Protein AF-A0A509KYK4-F1 (afdb_monomer)

pLDDT: mean 71.45, std 16.08, range [34.81, 88.88]

Mean predicted aligned error: 17.72 Å

Solvent-accessible surface area (backbone atoms only — not comparable to full-atom values): 9699 Å² total; per-residue (Å²): 134,84,92,80,79,91,75,93,52,84,46,74,74,64,96,62,80,58,96,64,50,50,77,36,25,48,46,57,51,22,66,63,39,71,42,58,62,67,48,30,51,53,35,30,54,76,71,72,41,69,73,52,55,84,39,25,41,43,57,31,13,66,74,58,77,46,56,51,64,57,54,51,52,44,42,60,72,34,40,76,61,96,72,81,77,96,73,84,90,78,85,88,84,81,87,81,92,78,93,61,82,87,61,54,64,78,31,27,44,44,54,46,20,66,75,70,72,41,58,58,69,63,21,44,52,42,31,45,75,72,74,41,88,74,52,56,82,40,34,43,43,57,54,19,62,75,68,76,42,53,63,64,57,57,48,63,54,42,107

Nearest PDB structures (foldseek):
  8x6f-assembly1_E  TM=2.436E-01  e=8.684E-01  Staphylococcus aureus
  7c17-assembly1_F  TM=2.220E-01  e=4.620E-01  Escherichia coli K-12
  8jke-assembly1_F  TM=2.465E-01  e=1.455E+00  Streptomyces coelicolor A3(2)
  7vf9-assembly1_F  TM=2.702E-01  e=4.584E+00  Pseudomonas aeruginosa PAO1
  6uu8-assembly1_FFF  TM=1.917E-01  e=1.632E+00  Escherichia coli

Sequence (159 aa):
METKVALEKSQKMPVEPASGTSRKTVEDICKTYGLDIDTVMAGFVAHKIRASADMTLRTIAEQNNIGTEEIYAVILKTSPAPGTATVTPGENKAQPNNRAPSGLGRMTLDDVCRTYNINLNAALERLAGKGITALSGDKMSQISDKYDITRRELYEIMK

Foldseek 3Di:
DDDDDDDPPLPQDDLDDDPCQQVDFQQRVCVVNVFDSVLLVVLCVVVVQDHDRRDGLNRSCVVRVHDSSVSSNSSNQSGPDPDDDDDDDDDDDDDDDDDDPPDQQADFLLRVCVVVVFDSVQLQVLCVVVVQHGDRRHRLNVSCVVVVHDSVVSVVSRD

Radius of gyration: 22.94 Å; Cα contacts (8 Å, |Δi|>4): 162; chains: 1; bounding box: 74×41×40 Å

Secondary structure (DSSP, 8-state):
-----------PPPSS--TTGGGSBHHHHHHHHT--HHHHHHHHHHTT----TTSBHHHHHHHHT--HHHHHHHHHHHS--SS----------------S-TTGGGSBHHHHHHHTT--HHHHHHHHHHTT----TTSBHHHHHHHTT--HHHHHHHH-

Structure (mmCIF, N/CA/C/O backbone):
data_AF-A0A509KYK4-F1
#
_entry.id   AF-A0A509KYK4-F1
#
loop_
_atom_site.group_PDB
_atom_site.id
_atom_site.type_symbol
_atom_site.label_atom_id
_atom_site.label_alt_id
_atom_site.label_comp_id
_atom_site.label_asym_id
_atom_site.label_entity_id
_ato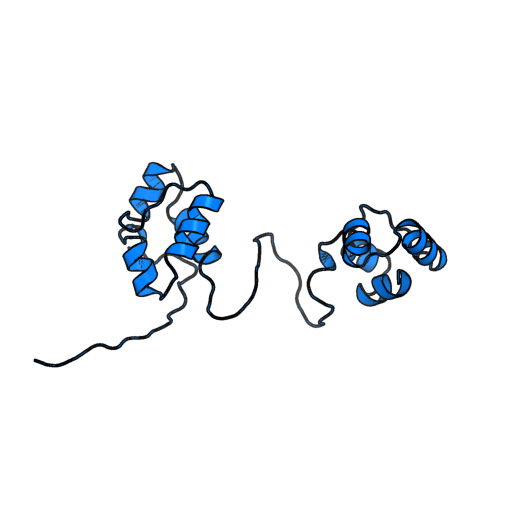m_site.label_seq_id
_atom_site.pdbx_PDB_ins_code
_atom_site.Cartn_x
_atom_site.Cartn_y
_atom_site.Cartn_z
_atom_site.occupancy
_atom_site.B_iso_or_equiv
_atom_site.auth_seq_id
_atom_site.auth_comp_id
_atom_site.auth_asym_id
_atom_site.auth_atom_id
_atom_site.pdbx_PDB_model_num
ATOM 1 N N . MET A 1 1 ? 37.991 -24.442 5.738 1.00 38.94 1 MET A N 1
ATOM 2 C CA . MET A 1 1 ? 37.823 -23.059 5.250 1.00 38.94 1 MET A CA 1
ATOM 3 C C . MET A 1 1 ? 36.489 -22.577 5.782 1.00 38.94 1 MET A C 1
ATOM 5 O O . MET A 1 1 ? 35.493 -23.256 5.583 1.00 38.94 1 MET A O 1
ATOM 9 N N . GLU A 1 2 ? 36.545 -21.548 6.621 1.00 39.59 2 GLU A N 1
ATOM 10 C CA . GLU A 1 2 ? 35.513 -21.157 7.585 1.00 39.59 2 GLU A CA 1
ATOM 11 C C . GLU A 1 2 ? 34.184 -20.720 6.961 1.00 39.59 2 GLU A C 1
ATOM 13 O O . GLU A 1 2 ? 34.124 -19.892 6.057 1.00 39.59 2 GLU A O 1
ATOM 18 N N . THR A 1 3 ? 33.116 -21.250 7.545 1.00 45.94 3 THR A N 1
ATOM 19 C CA . THR A 1 3 ? 31.718 -20.855 7.408 1.00 45.94 3 THR A CA 1
ATOM 20 C C . THR A 1 3 ? 31.501 -19.466 8.017 1.00 45.94 3 THR A C 1
ATOM 22 O O . THR A 1 3 ? 31.468 -19.337 9.238 1.00 45.94 3 THR A O 1
ATOM 25 N N . LYS A 1 4 ? 31.346 -18.422 7.194 1.00 43.03 4 LYS A N 1
ATOM 26 C CA . LYS A 1 4 ? 30.795 -17.094 7.555 1.00 43.03 4 LYS A CA 1
ATOM 27 C C . LYS A 1 4 ? 30.130 -16.565 6.273 1.00 43.03 4 LYS A C 1
ATOM 29 O O . LYS A 1 4 ? 30.790 -16.506 5.249 1.00 43.03 4 LYS A O 1
ATOM 34 N N . VAL A 1 5 ? 28.840 -16.253 6.195 1.00 36.19 5 VAL A N 1
ATOM 35 C CA . VAL A 1 5 ? 28.096 -15.301 7.019 1.00 36.19 5 VAL A CA 1
ATOM 36 C C . VAL A 1 5 ? 26.603 -15.638 6.925 1.00 36.19 5 VAL A C 1
ATOM 38 O O . VAL A 1 5 ? 26.004 -15.546 5.856 1.00 36.19 5 VAL A O 1
ATOM 41 N N . ALA A 1 6 ? 25.999 -15.976 8.063 1.00 44.44 6 ALA A N 1
ATOM 42 C CA . ALA A 1 6 ? 24.593 -15.696 8.293 1.00 44.44 6 ALA A CA 1
ATOM 43 C C . ALA A 1 6 ? 24.464 -14.181 8.502 1.00 44.44 6 ALA A C 1
ATOM 45 O O . ALA A 1 6 ? 25.061 -13.626 9.428 1.00 44.44 6 ALA A O 1
ATOM 46 N N . LEU A 1 7 ? 23.718 -13.506 7.632 1.00 38.72 7 LEU A N 1
ATOM 47 C CA . LEU A 1 7 ? 23.195 -12.177 7.921 1.00 38.72 7 LEU A CA 1
ATOM 48 C C . LEU A 1 7 ? 21.755 -12.108 7.423 1.00 38.72 7 LEU A C 1
ATOM 50 O O . LEU A 1 7 ? 21.435 -11.417 6.462 1.00 38.72 7 LEU A O 1
ATOM 54 N N . GLU A 1 8 ? 20.884 -12.832 8.127 1.00 39.00 8 GLU A N 1
ATOM 55 C CA . GLU A 1 8 ? 19.488 -12.444 8.317 1.00 39.00 8 GLU A CA 1
ATOM 56 C C . GLU A 1 8 ? 19.466 -11.048 8.950 1.00 39.00 8 GLU A C 1
ATOM 58 O O . GLU A 1 8 ? 19.376 -10.859 10.161 1.00 39.00 8 GLU A O 1
ATOM 63 N N . LYS A 1 9 ? 19.614 -10.031 8.109 1.00 39.53 9 LYS A N 1
ATOM 64 C CA . LYS A 1 9 ? 19.107 -8.705 8.401 1.00 39.53 9 LYS A CA 1
ATOM 65 C C . LYS A 1 9 ? 17.884 -8.556 7.528 1.00 39.53 9 LYS A C 1
ATOM 67 O O . LYS A 1 9 ? 17.989 -8.204 6.360 1.00 39.53 9 LYS A O 1
ATOM 72 N N . SER A 1 10 ? 16.724 -8.794 8.123 1.00 45.44 10 SER A N 1
ATOM 73 C CA . SER A 1 10 ? 15.434 -8.253 7.698 1.00 45.44 10 SER A CA 1
ATOM 74 C C . SER A 1 10 ? 15.489 -6.721 7.798 1.00 45.44 10 SER A C 1
ATOM 76 O O . SER A 1 10 ? 14.832 -6.071 8.612 1.00 45.44 10 SER A O 1
ATOM 78 N N . GLN A 1 11 ? 16.380 -6.131 7.003 1.00 50.00 11 GLN A N 1
ATOM 79 C CA . GLN A 1 11 ? 16.567 -4.706 6.889 1.00 50.00 11 GLN A CA 1
ATOM 80 C C . GLN A 1 11 ? 15.448 -4.236 5.979 1.00 50.00 11 GLN A C 1
ATOM 82 O O . GLN A 1 11 ? 15.432 -4.536 4.790 1.00 50.00 11 GLN A O 1
ATOM 87 N N . LYS A 1 12 ? 14.463 -3.562 6.574 1.00 54.72 12 LYS A N 1
ATOM 88 C CA . LYS A 1 12 ? 13.363 -2.961 5.824 1.00 54.72 12 LYS A CA 1
ATOM 89 C C . LYS A 1 12 ? 13.958 -2.118 4.700 1.00 54.72 12 LYS A C 1
ATOM 91 O O . LYS A 1 12 ? 14.824 -1.281 4.958 1.00 54.72 12 LYS A O 1
ATOM 96 N N . MET A 1 13 ? 13.514 -2.391 3.476 1.00 62.31 13 MET A N 1
ATOM 97 C CA . MET A 1 13 ? 13.919 -1.658 2.285 1.00 62.31 13 MET A CA 1
ATOM 98 C C . MET A 1 13 ? 13.736 -0.153 2.558 1.00 62.31 13 MET A C 1
ATOM 100 O O . MET A 1 13 ? 12.648 0.249 2.986 1.00 62.31 13 MET A O 1
ATOM 104 N N . PRO A 1 14 ? 14.792 0.671 2.430 1.00 63.75 14 PRO A N 1
ATOM 105 C CA . PRO A 1 14 ? 14.687 2.097 2.712 1.00 63.75 14 PRO A CA 1
ATOM 106 C C . PRO A 1 14 ? 13.679 2.734 1.755 1.00 63.75 14 PRO A C 1
ATOM 108 O O . PRO A 1 14 ? 13.553 2.291 0.619 1.00 63.75 14 PRO A O 1
ATOM 111 N N . VAL A 1 15 ? 12.950 3.759 2.201 1.00 59.66 15 VAL A N 1
ATOM 112 C CA . VAL A 1 15 ? 11.966 4.459 1.352 1.00 59.66 15 VAL A CA 1
ATOM 113 C C . VAL A 1 15 ? 12.627 5.141 0.150 1.00 59.66 15 VAL A C 1
ATOM 115 O O . VAL A 1 15 ? 12.011 5.265 -0.903 1.00 59.66 15 VAL A O 1
ATOM 118 N N . GLU A 1 16 ? 13.902 5.500 0.285 1.00 60.69 16 GLU A N 1
ATOM 119 C CA . GLU A 1 16 ? 14.713 6.076 -0.780 1.00 60.69 16 GLU A CA 1
ATOM 120 C C . GLU A 1 16 ? 15.722 5.051 -1.317 1.00 60.69 16 GLU A C 1
ATOM 122 O O . GLU A 1 16 ? 16.395 4.370 -0.530 1.00 60.69 16 GLU A O 1
ATOM 127 N N . PRO A 1 17 ? 15.869 4.938 -2.649 1.00 64.75 17 PRO A N 1
ATOM 128 C CA . PRO A 1 17 ? 16.896 4.100 -3.242 1.00 64.75 17 PRO A CA 1
ATOM 129 C C . PRO A 1 17 ? 18.281 4.659 -2.897 1.00 64.75 17 PRO A C 1
ATOM 131 O O . PRO A 1 17 ? 18.615 5.790 -3.241 1.00 64.75 17 PRO A O 1
ATOM 134 N N . 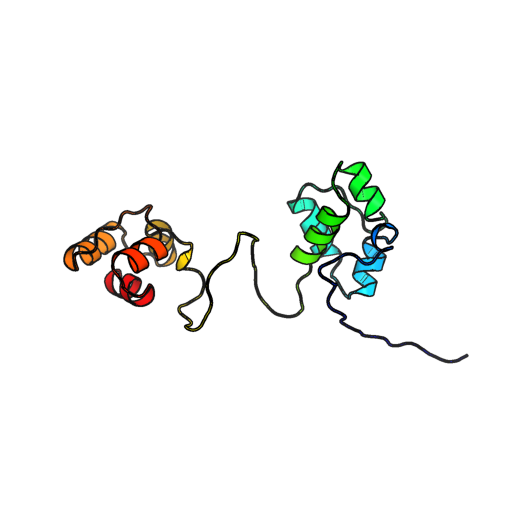ALA A 1 18 ? 19.137 3.849 -2.270 1.00 63.66 18 ALA A N 1
ATOM 135 C CA . ALA A 1 18 ? 20.530 4.233 -2.053 1.00 63.66 18 ALA A CA 1
ATOM 136 C C . ALA A 1 18 ? 21.232 4.485 -3.400 1.00 63.66 18 ALA A C 1
ATOM 138 O O . ALA A 1 18 ? 20.999 3.747 -4.367 1.00 63.66 18 ALA A O 1
ATOM 139 N N . SER A 1 19 ? 22.122 5.481 -3.461 1.00 59.25 19 SER A N 1
ATOM 140 C CA . SER A 1 19 ? 22.925 5.807 -4.647 1.00 59.25 19 SER A CA 1
ATOM 141 C C . SER A 1 19 ? 23.717 4.584 -5.126 1.00 59.25 19 SER A C 1
ATOM 143 O O . SER A 1 19 ? 24.761 4.241 -4.580 1.00 59.25 19 SER A O 1
ATOM 145 N N . GLY A 1 20 ? 23.203 3.893 -6.148 1.00 68.62 20 GLY A N 1
ATOM 146 C CA . GLY A 1 20 ? 23.754 2.628 -6.652 1.00 68.62 20 GLY A CA 1
ATOM 147 C C . GLY A 1 20 ? 22.734 1.501 -6.816 1.00 68.62 20 GLY A C 1
ATOM 148 O O . GLY A 1 20 ? 22.993 0.581 -7.588 1.00 68.62 20 GLY A O 1
ATOM 149 N N . THR A 1 21 ? 21.560 1.602 -6.189 1.00 72.25 21 THR A N 1
ATOM 150 C CA . THR A 1 21 ? 20.487 0.595 -6.281 1.00 72.25 21 THR A CA 1
ATOM 151 C C . THR A 1 21 ? 19.995 0.419 -7.717 1.00 72.25 21 THR A C 1
ATOM 153 O O . THR A 1 21 ? 19.738 -0.699 -8.143 1.00 72.25 21 THR A O 1
ATOM 156 N N . SER A 1 22 ? 19.993 1.489 -8.518 1.00 74.75 22 SER A N 1
ATOM 157 C CA . SER A 1 22 ? 19.617 1.468 -9.939 1.00 74.75 22 SER A CA 1
ATOM 158 C C . SER A 1 22 ? 20.425 0.476 -10.789 1.00 74.75 22 SER A C 1
ATOM 160 O O . SER A 1 22 ? 19.966 0.062 -11.850 1.00 74.75 22 SER A O 1
ATOM 162 N N . ARG A 1 23 ? 21.636 0.113 -10.341 1.00 82.38 23 ARG A N 1
ATOM 163 C CA . ARG A 1 23 ? 22.540 -0.833 -11.018 1.00 82.38 23 ARG A CA 1
ATOM 164 C C . ARG A 1 23 ? 22.363 -2.281 -10.550 1.00 82.38 23 ARG A C 1
ATOM 166 O O . ARG A 1 23 ? 23.001 -3.164 -11.111 1.00 82.38 23 ARG A O 1
ATOM 173 N N . LYS A 1 24 ? 21.540 -2.523 -9.529 1.00 83.88 24 LYS A N 1
ATOM 174 C CA . LYS A 1 24 ? 21.229 -3.865 -9.029 1.00 83.88 24 LYS A CA 1
ATOM 175 C C . LYS A 1 24 ? 20.043 -4.458 -9.786 1.00 83.88 24 LYS A C 1
ATOM 177 O O . LYS A 1 24 ? 19.168 -3.726 -10.258 1.00 83.88 24 LYS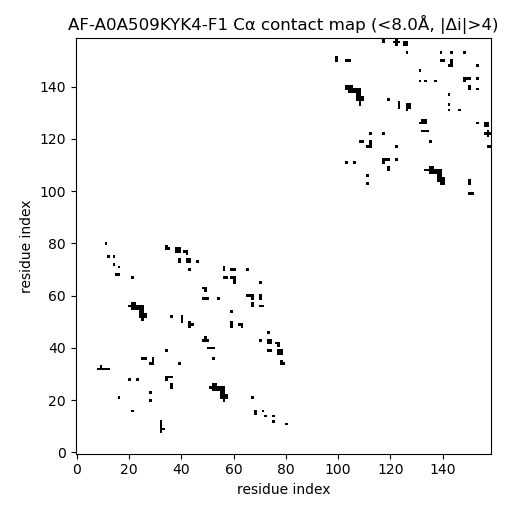 A O 1
ATOM 182 N N . THR A 1 25 ? 20.038 -5.783 -9.905 1.00 88.50 25 THR A N 1
ATOM 183 C CA . THR A 1 25 ? 18.919 -6.543 -10.471 1.00 88.50 25 THR A CA 1
ATOM 184 C C . THR A 1 25 ? 17.776 -6.636 -9.472 1.00 88.50 25 THR A C 1
ATOM 186 O O . THR A 1 25 ? 17.987 -6.528 -8.260 1.00 88.50 25 THR A O 1
ATOM 189 N N . VAL A 1 26 ? 16.553 -6.831 -9.968 1.00 84.62 26 VAL A N 1
ATOM 190 C CA . VAL A 1 26 ? 15.388 -7.033 -9.093 1.00 84.62 26 VAL A CA 1
ATOM 191 C C . VAL A 1 26 ? 15.623 -8.226 -8.167 1.00 84.62 26 VAL A C 1
ATOM 193 O O . VAL A 1 26 ? 15.319 -8.142 -6.981 1.00 84.62 26 VAL A O 1
ATOM 196 N N . GLU A 1 27 ? 16.227 -9.302 -8.673 1.00 85.75 27 GLU A N 1
ATOM 197 C CA . GLU A 1 27 ? 16.568 -10.475 -7.870 1.00 85.75 27 GLU A CA 1
ATOM 198 C C . GLU A 1 27 ? 17.560 -10.156 -6.741 1.00 85.75 27 GLU A C 1
ATOM 200 O O . GLU A 1 27 ? 17.326 -10.547 -5.597 1.00 85.75 27 GLU A O 1
ATOM 205 N N . ASP A 1 28 ? 18.638 -9.419 -7.030 1.00 85.00 28 ASP A N 1
ATOM 206 C CA . ASP A 1 28 ? 19.636 -9.031 -6.025 1.00 85.00 28 ASP A CA 1
ATOM 207 C C . ASP A 1 28 ? 19.012 -8.158 -4.931 1.00 85.00 28 ASP A C 1
ATOM 209 O O . ASP A 1 28 ? 19.283 -8.351 -3.746 1.00 85.00 28 ASP A O 1
ATOM 213 N N . ILE A 1 29 ? 18.115 -7.243 -5.310 1.00 81.00 29 ILE A N 1
ATOM 214 C CA . ILE A 1 29 ? 17.360 -6.397 -4.377 1.00 81.00 29 ILE A CA 1
ATOM 215 C C . ILE A 1 29 ? 16.438 -7.258 -3.511 1.00 81.00 29 ILE A C 1
ATOM 217 O O . ILE A 1 29 ? 16.465 -7.138 -2.286 1.00 81.00 29 ILE A O 1
ATOM 221 N N . CYS A 1 30 ? 15.667 -8.163 -4.117 1.00 81.06 30 CYS A N 1
ATOM 222 C CA . CYS A 1 30 ? 14.768 -9.049 -3.381 1.00 81.06 30 CYS A CA 1
ATOM 223 C C . CYS A 1 30 ? 15.543 -9.927 -2.393 1.00 81.06 30 CYS A C 1
ATOM 225 O O . CYS A 1 30 ? 15.177 -9.996 -1.224 1.00 81.06 30 CYS A O 1
ATOM 227 N N . LYS A 1 31 ? 16.676 -10.506 -2.806 1.00 82.31 31 LYS A N 1
ATOM 228 C CA . LYS A 1 31 ? 17.562 -11.282 -1.923 1.00 82.31 31 LYS A CA 1
ATOM 229 C C . LYS A 1 31 ? 18.181 -10.427 -0.816 1.00 82.31 31 LYS A C 1
ATOM 231 O O . LYS A 1 31 ? 18.245 -10.873 0.324 1.00 82.31 31 LYS A O 1
ATOM 236 N N . THR A 1 32 ? 18.603 -9.200 -1.132 1.00 78.25 32 THR A N 1
ATOM 237 C CA . THR A 1 32 ? 19.217 -8.268 -0.169 1.00 78.25 32 THR A CA 1
ATOM 238 C C . THR A 1 32 ? 18.248 -7.893 0.954 1.00 78.25 32 THR A C 1
ATOM 240 O O . THR A 1 32 ? 18.663 -7.798 2.107 1.00 78.25 32 THR A O 1
ATOM 243 N N . TYR A 1 33 ? 16.971 -7.673 0.631 1.00 76.12 33 TYR A N 1
ATOM 244 C CA . TYR A 1 33 ? 15.965 -7.189 1.585 1.00 76.12 33 TYR A CA 1
ATOM 245 C C . TYR A 1 33 ? 14.963 -8.265 2.036 1.00 76.12 33 TYR A C 1
ATOM 247 O O . TYR A 1 33 ? 14.053 -7.962 2.807 1.00 76.12 33 TYR A O 1
ATOM 255 N N . GLY A 1 34 ? 15.122 -9.512 1.583 1.00 74.31 34 GLY A N 1
ATOM 256 C CA . GLY A 1 34 ? 14.214 -10.619 1.897 1.00 74.31 34 GLY A CA 1
ATOM 257 C C . GLY A 1 34 ? 12.808 -10.443 1.314 1.00 74.31 34 GLY A C 1
ATOM 258 O O . GLY A 1 34 ? 11.832 -10.801 1.968 1.00 74.31 34 GLY A O 1
ATOM 259 N N . LEU A 1 35 ? 12.698 -9.849 0.123 1.00 77.56 35 LEU A N 1
ATOM 260 C CA . LEU A 1 35 ? 11.428 -9.635 -0.574 1.00 77.56 35 LEU A CA 1
ATOM 261 C C . LEU A 1 35 ? 11.057 -10.867 -1.393 1.00 77.56 35 LEU A C 1
ATOM 263 O O . LEU A 1 35 ? 11.917 -11.533 -1.974 1.00 77.56 35 LEU A O 1
ATOM 267 N N . ASP A 1 36 ? 9.757 -11.114 -1.493 1.00 82.44 36 ASP A N 1
ATOM 268 C CA . ASP A 1 36 ? 9.226 -12.157 -2.352 1.00 82.44 36 ASP A CA 1
ATOM 269 C C . ASP A 1 36 ? 9.199 -11.685 -3.812 1.00 82.44 36 ASP A C 1
ATOM 271 O O . ASP A 1 36 ? 8.526 -10.711 -4.165 1.00 82.44 36 ASP A O 1
ATOM 275 N N . ILE A 1 37 ? 9.976 -12.362 -4.661 1.00 82.38 37 ILE A N 1
ATOM 276 C CA . ILE A 1 37 ? 10.154 -11.959 -6.057 1.00 82.38 37 ILE A CA 1
ATOM 277 C C . ILE A 1 37 ? 8.862 -12.093 -6.862 1.00 82.38 37 ILE A C 1
ATOM 279 O O . ILE A 1 37 ? 8.608 -11.263 -7.731 1.00 82.38 37 ILE A O 1
ATOM 283 N N . ASP A 1 38 ? 8.028 -13.085 -6.549 1.00 83.06 38 ASP A N 1
ATOM 284 C CA . ASP A 1 38 ? 6.743 -13.298 -7.214 1.00 83.06 38 ASP A CA 1
ATOM 285 C C . ASP A 1 38 ? 5.791 -12.133 -6.920 1.00 83.06 38 ASP A C 1
ATOM 287 O O . ASP A 1 38 ? 5.231 -11.524 -7.833 1.00 83.06 38 ASP A O 1
ATOM 291 N N . THR A 1 39 ? 5.736 -11.706 -5.657 1.00 80.81 39 THR A N 1
ATOM 292 C CA . THR A 1 39 ? 4.930 -10.559 -5.228 1.00 80.81 39 THR A CA 1
ATOM 293 C C . THR A 1 39 ? 5.408 -9.250 -5.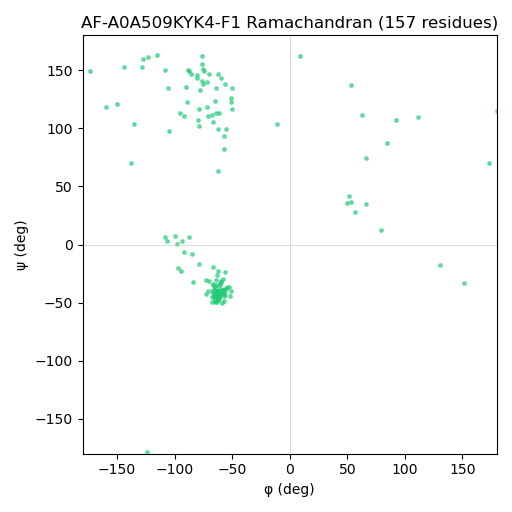867 1.00 80.81 39 THR A C 1
ATOM 295 O O . THR A 1 39 ? 4.598 -8.423 -6.297 1.00 80.81 39 THR A O 1
ATOM 298 N N . VAL A 1 40 ? 6.725 -9.056 -5.985 1.00 83.50 40 VAL A N 1
ATOM 299 C CA . VAL A 1 40 ? 7.304 -7.896 -6.680 1.00 83.50 40 VAL A CA 1
ATOM 300 C C . VAL A 1 40 ? 6.964 -7.908 -8.177 1.00 83.50 40 VAL A C 1
ATOM 302 O O . VAL A 1 40 ? 6.559 -6.879 -8.723 1.00 83.50 40 VAL A O 1
ATOM 305 N N . MET A 1 41 ? 7.061 -9.062 -8.843 1.00 84.25 41 MET A N 1
ATOM 306 C CA . MET A 1 41 ? 6.694 -9.202 -10.258 1.00 84.25 41 MET A CA 1
ATOM 307 C C . MET A 1 41 ? 5.198 -8.981 -10.489 1.00 84.25 41 MET A C 1
ATOM 309 O O . MET A 1 41 ? 4.828 -8.264 -11.420 1.00 84.25 41 MET A O 1
ATOM 313 N N . ALA A 1 42 ? 4.335 -9.515 -9.622 1.00 82.94 42 ALA A N 1
ATOM 314 C CA . ALA A 1 42 ? 2.897 -9.256 -9.652 1.00 82.94 42 ALA A CA 1
ATOM 315 C C . ALA A 1 42 ? 2.599 -7.752 -9.526 1.00 82.94 42 ALA A C 1
ATOM 317 O O . ALA A 1 42 ? 1.751 -7.211 -10.239 1.00 82.94 42 ALA A O 1
ATOM 318 N N . GLY A 1 43 ? 3.364 -7.063 -8.680 1.00 81.88 43 GLY A N 1
ATOM 319 C CA . GLY A 1 43 ? 3.367 -5.615 -8.549 1.00 81.88 43 GLY A CA 1
ATOM 320 C C . GLY A 1 43 ? 3.678 -4.865 -9.837 1.00 81.88 43 GLY A C 1
ATOM 321 O O . GLY A 1 43 ? 2.939 -3.963 -10.238 1.00 81.88 43 GLY A O 1
ATOM 322 N N . PHE A 1 44 ? 4.744 -5.265 -10.525 1.00 85.44 44 PHE A N 1
ATOM 323 C CA . PHE A 1 44 ? 5.093 -4.688 -11.820 1.00 85.44 44 PHE A CA 1
ATOM 324 C C . PHE A 1 44 ? 4.008 -4.920 -12.867 1.00 85.44 44 PHE A C 1
ATOM 326 O O . PHE A 1 44 ? 3.610 -3.973 -13.545 1.00 85.44 44 PHE A O 1
ATOM 333 N N . VAL A 1 45 ? 3.455 -6.132 -12.945 1.00 83.69 45 VAL A N 1
ATOM 334 C CA . VAL A 1 45 ? 2.355 -6.452 -13.865 1.00 83.69 45 VAL A CA 1
ATOM 335 C C . VAL A 1 45 ? 1.119 -5.596 -13.571 1.00 83.69 45 VAL A C 1
ATOM 337 O O . VAL A 1 45 ? 0.531 -5.042 -14.502 1.00 83.69 45 VAL A O 1
ATOM 340 N N . ALA A 1 46 ? 0.760 -5.409 -12.296 1.00 80.56 46 ALA A N 1
ATOM 341 C CA . ALA A 1 46 ? -0.355 -4.551 -11.888 1.00 80.56 46 ALA A CA 1
ATOM 342 C C . ALA A 1 46 ? -0.162 -3.087 -12.327 1.00 80.56 46 ALA A C 1
ATOM 344 O O . ALA A 1 46 ? -1.118 -2.422 -12.723 1.00 80.56 46 ALA A O 1
ATOM 345 N N . HIS A 1 47 ? 1.084 -2.609 -12.327 1.00 78.19 47 HIS A N 1
ATOM 346 C CA . HIS A 1 47 ? 1.464 -1.280 -12.806 1.00 78.19 47 HIS A CA 1
ATOM 347 C C . HIS A 1 47 ? 1.767 -1.219 -14.315 1.00 78.19 47 HIS A C 1
ATOM 349 O O . HIS A 1 47 ? 2.186 -0.173 -14.808 1.00 78.19 47 HIS A O 1
ATOM 355 N N . LYS A 1 48 ? 1.533 -2.308 -15.065 1.00 83.94 48 LYS A N 1
ATOM 356 C CA . LYS A 1 48 ? 1.871 -2.450 -16.496 1.00 83.94 48 LYS A CA 1
ATOM 357 C C . LYS A 1 48 ? 3.357 -2.216 -16.806 1.00 83.94 48 LYS A C 1
ATOM 359 O O . LYS A 1 48 ? 3.706 -1.828 -17.919 1.00 83.94 48 LYS A O 1
ATOM 364 N N . ILE A 1 49 ? 4.224 -2.481 -15.835 1.00 84.56 49 ILE A N 1
ATOM 365 C CA . ILE A 1 49 ? 5.676 -2.388 -15.951 1.00 84.56 49 ILE A CA 1
ATOM 366 C C . ILE A 1 49 ? 6.207 -3.738 -16.434 1.00 84.56 49 ILE A C 1
ATOM 368 O O . ILE A 1 49 ? 6.003 -4.775 -15.803 1.00 84.56 49 ILE A O 1
ATOM 372 N N . ARG A 1 50 ? 6.920 -3.731 -17.558 1.00 85.25 50 ARG A N 1
ATOM 373 C CA . ARG A 1 50 ? 7.669 -4.883 -18.065 1.00 85.25 50 ARG A CA 1
ATOM 374 C C . ARG A 1 50 ? 8.978 -5.005 -17.302 1.00 85.25 50 ARG A C 1
ATOM 376 O O . ARG A 1 50 ? 9.918 -4.265 -17.571 1.00 85.25 50 ARG A O 1
ATOM 383 N N . ALA A 1 51 ? 9.023 -5.926 -16.353 1.00 85.44 51 ALA A N 1
ATOM 384 C CA . ALA A 1 51 ? 10.202 -6.211 -15.551 1.00 85.44 51 ALA A CA 1
ATOM 385 C C . ALA A 1 51 ? 10.536 -7.706 -15.580 1.00 85.44 51 ALA A C 1
ATOM 387 O O . ALA A 1 51 ? 9.697 -8.549 -15.895 1.00 85.44 51 ALA A O 1
ATOM 388 N N . SER A 1 52 ? 11.782 -8.042 -15.262 1.00 86.62 52 SER A N 1
ATOM 389 C CA . SER A 1 52 ? 12.240 -9.420 -15.083 1.00 86.62 52 SER A CA 1
ATOM 390 C C . SER A 1 52 ? 13.276 -9.474 -13.970 1.00 86.62 52 SER A C 1
ATOM 392 O O . SER A 1 52 ? 13.967 -8.488 -13.720 1.00 86.62 52 SER A O 1
ATOM 394 N N . ALA A 1 53 ? 13.375 -10.624 -13.302 1.00 84.25 53 ALA A N 1
ATOM 395 C CA . ALA A 1 53 ? 14.239 -10.830 -12.135 1.00 84.25 53 ALA A CA 1
ATOM 396 C C . ALA A 1 53 ? 15.713 -10.491 -12.416 1.00 84.25 53 ALA A C 1
ATOM 398 O O . ALA A 1 53 ? 16.387 -9.886 -11.584 1.00 84.25 53 ALA A O 1
ATOM 399 N N . ASP A 1 54 ? 16.166 -10.836 -13.620 1.00 86.81 54 ASP A N 1
ATOM 400 C CA . ASP A 1 54 ? 17.532 -10.638 -14.105 1.00 86.81 54 ASP A CA 1
ATOM 401 C C . ASP A 1 54 ? 17.818 -9.191 -14.551 1.00 86.81 54 ASP A C 1
ATOM 403 O O . ASP A 1 54 ? 18.965 -8.766 -14.648 1.00 86.81 54 ASP A O 1
ATOM 407 N N . MET A 1 55 ? 16.779 -8.382 -14.784 1.00 87.88 55 MET A N 1
ATOM 408 C CA . MET A 1 55 ? 16.960 -7.007 -15.243 1.00 87.88 55 MET A CA 1
ATOM 409 C C . MET A 1 55 ? 17.307 -6.064 -14.094 1.00 87.88 55 MET A C 1
ATOM 411 O O . MET A 1 55 ? 16.801 -6.182 -12.975 1.00 87.88 55 MET A O 1
ATOM 415 N N . THR A 1 56 ? 18.138 -5.065 -14.399 1.00 88.88 56 THR A N 1
ATOM 416 C CA . THR A 1 56 ? 18.407 -3.964 -13.468 1.00 88.88 56 THR A CA 1
ATOM 417 C C . THR A 1 56 ? 17.240 -2.987 -13.408 1.00 88.88 56 THR A C 1
ATOM 419 O O . THR A 1 56 ? 16.540 -2.779 -14.401 1.00 88.88 56 THR A O 1
ATOM 422 N N . LEU A 1 57 ? 17.068 -2.329 -12.258 1.00 85.38 57 LEU A N 1
ATOM 423 C CA . LEU A 1 57 ? 16.087 -1.251 -12.094 1.00 85.38 57 LEU A CA 1
ATOM 424 C C . LEU A 1 57 ? 16.213 -0.183 -13.193 1.00 85.38 57 LEU A C 1
ATOM 426 O O . LEU A 1 57 ? 15.206 0.287 -13.717 1.00 85.38 57 LEU A O 1
ATOM 430 N N . ARG A 1 58 ? 17.448 0.172 -13.571 1.00 84.56 58 ARG A N 1
ATOM 431 C CA . ARG A 1 58 ? 17.717 1.110 -14.665 1.00 84.56 58 ARG A CA 1
ATOM 432 C C . ARG A 1 58 ? 17.210 0.586 -16.011 1.00 84.56 58 ARG A C 1
ATOM 434 O O . ARG A 1 58 ? 16.534 1.320 -16.721 1.00 84.56 58 ARG A O 1
ATOM 441 N N . THR A 1 59 ? 17.502 -0.669 -16.349 1.00 87.75 59 THR A N 1
ATOM 442 C CA . THR A 1 59 ? 17.051 -1.273 -17.613 1.00 87.75 59 THR A CA 1
ATOM 443 C C . THR A 1 59 ? 15.527 -1.314 -17.696 1.00 87.75 59 THR A C 1
ATOM 445 O O . THR A 1 59 ? 14.961 -1.018 -18.743 1.00 87.75 59 THR A O 1
ATOM 448 N N . ILE A 1 60 ? 14.855 -1.626 -16.587 1.00 87.06 60 ILE A N 1
ATOM 449 C CA . ILE A 1 60 ? 13.389 -1.622 -16.504 1.00 87.06 60 ILE A CA 1
ATOM 450 C C . ILE A 1 60 ? 12.852 -0.194 -16.690 1.00 87.06 60 ILE A C 1
ATOM 452 O O . ILE A 1 60 ? 11.881 -0.004 -17.421 1.00 87.06 60 ILE A O 1
ATOM 456 N N . ALA A 1 61 ? 13.498 0.814 -16.092 1.00 85.56 61 ALA A N 1
ATOM 457 C CA . ALA A 1 61 ? 13.149 2.229 -16.267 1.00 85.56 61 ALA A CA 1
ATOM 458 C C . ALA A 1 61 ? 13.241 2.653 -17.732 1.00 85.56 61 ALA A C 1
ATOM 460 O O . ALA A 1 61 ? 12.278 3.181 -18.288 1.00 85.56 61 ALA A O 1
ATOM 461 N N . GLU A 1 62 ? 14.365 2.342 -18.376 1.00 86.12 62 GLU A N 1
ATOM 462 C CA . GLU A 1 62 ? 14.608 2.645 -19.787 1.00 86.12 62 GLU A CA 1
ATOM 463 C C . GLU A 1 62 ? 13.594 1.925 -20.697 1.00 86.12 62 GLU A C 1
ATOM 465 O O . GLU A 1 62 ? 13.008 2.550 -21.580 1.00 86.12 62 GLU A O 1
ATOM 470 N N . GLN A 1 63 ? 13.306 0.642 -20.449 1.00 86.94 63 GLN A N 1
ATOM 471 C CA . GLN A 1 63 ? 12.346 -0.133 -21.248 1.00 86.94 63 GLN A CA 1
ATOM 472 C C . GLN A 1 63 ? 10.901 0.355 -21.118 1.00 86.94 63 GLN A C 1
ATOM 474 O O . GLN A 1 63 ? 10.143 0.291 -22.086 1.00 86.94 63 GLN A O 1
ATOM 479 N N . ASN A 1 64 ? 10.508 0.830 -19.938 1.00 85.00 64 ASN A N 1
ATOM 480 C CA . ASN A 1 64 ? 9.139 1.264 -19.671 1.00 85.00 64 ASN A CA 1
ATOM 481 C C . ASN A 1 64 ? 8.959 2.782 -19.785 1.00 85.00 64 ASN A C 1
ATOM 483 O O . ASN A 1 64 ? 7.846 3.260 -19.600 1.00 85.00 64 ASN A O 1
ATOM 487 N N . ASN A 1 65 ? 10.021 3.530 -20.119 1.00 86.25 65 ASN A N 1
ATOM 488 C CA . ASN A 1 65 ? 10.023 4.998 -20.121 1.00 86.25 65 ASN A CA 1
ATOM 489 C C . ASN A 1 65 ? 9.518 5.585 -18.785 1.00 86.25 65 ASN A C 1
ATOM 491 O O . ASN A 1 65 ? 8.754 6.547 -18.758 1.00 86.25 65 ASN A O 1
ATOM 495 N N . ILE A 1 66 ? 9.944 4.995 -17.666 1.00 83.75 66 ILE A N 1
ATOM 496 C CA . ILE A 1 66 ? 9.602 5.444 -16.307 1.00 83.75 66 ILE A CA 1
ATOM 497 C C . ILE A 1 66 ? 10.864 5.730 -15.496 1.00 83.75 66 ILE A C 1
ATOM 499 O O . ILE A 1 66 ? 11.953 5.263 -15.823 1.00 83.75 66 ILE A O 1
ATOM 503 N N . GLY A 1 67 ? 10.725 6.496 -14.415 1.00 81.00 67 GLY A N 1
ATOM 504 C CA . GLY A 1 67 ? 11.825 6.766 -13.494 1.00 81.00 67 GLY A CA 1
ATOM 505 C C . GLY A 1 67 ? 12.215 5.532 -12.678 1.00 81.00 67 GLY A C 1
ATOM 506 O O . GLY A 1 67 ? 11.371 4.727 -12.287 1.00 81.00 67 GLY A O 1
ATOM 507 N N . THR A 1 68 ? 13.504 5.408 -12.357 1.00 80.00 68 THR A N 1
ATOM 508 C CA . THR A 1 68 ? 13.992 4.336 -11.468 1.00 80.00 68 THR A CA 1
ATOM 509 C C . THR A 1 68 ? 13.345 4.410 -10.078 1.00 80.00 68 THR A C 1
ATOM 511 O O . THR A 1 68 ? 13.114 3.386 -9.441 1.00 80.00 68 THR A O 1
ATOM 514 N N . GLU A 1 69 ? 13.027 5.625 -9.627 1.00 77.75 69 GLU A N 1
ATOM 515 C CA . GLU A 1 69 ? 12.330 5.901 -8.366 1.00 77.75 69 GLU A CA 1
ATOM 516 C C . GLU A 1 69 ? 10.910 5.329 -8.358 1.00 77.75 69 GLU A C 1
ATOM 518 O O . GLU A 1 69 ? 10.509 4.713 -7.375 1.00 77.75 69 GLU A O 1
ATOM 523 N N . GLU A 1 70 ? 10.184 5.432 -9.475 1.00 80.00 70 GLU A N 1
ATOM 524 C CA . GLU A 1 70 ? 8.836 4.868 -9.608 1.00 80.00 70 GLU A CA 1
ATOM 525 C C . GLU A 1 70 ? 8.862 3.341 -9.506 1.00 80.00 70 GLU A C 1
ATOM 527 O O . GLU A 1 70 ? 8.053 2.743 -8.801 1.00 80.00 70 GLU A O 1
ATOM 532 N N . ILE A 1 71 ? 9.839 2.695 -10.147 1.00 82.00 71 ILE A N 1
ATOM 533 C CA . ILE A 1 71 ? 10.020 1.237 -10.067 1.00 82.00 71 ILE A CA 1
ATOM 534 C C . ILE A 1 71 ? 10.333 0.827 -8.634 1.00 82.00 71 ILE A C 1
ATOM 536 O O . ILE A 1 71 ? 9.739 -0.112 -8.110 1.00 82.00 71 ILE A O 1
ATOM 540 N N . TYR A 1 72 ? 11.243 1.552 -7.986 1.00 80.69 72 TYR A N 1
ATOM 541 C CA . TYR A 1 72 ? 11.602 1.317 -6.596 1.00 80.69 72 TYR A CA 1
ATOM 542 C C . TYR A 1 72 ? 10.391 1.483 -5.662 1.00 80.69 72 TYR A C 1
ATOM 544 O O . TYR A 1 72 ? 10.165 0.647 -4.787 1.00 80.69 72 TYR A O 1
ATOM 552 N N . ALA A 1 73 ? 9.560 2.501 -5.894 1.00 78.69 73 ALA A N 1
ATOM 553 C CA . ALA A 1 73 ? 8.324 2.729 -5.156 1.00 78.69 73 ALA A CA 1
ATOM 554 C C . ALA A 1 73 ? 7.290 1.615 -5.381 1.00 78.69 73 ALA A C 1
A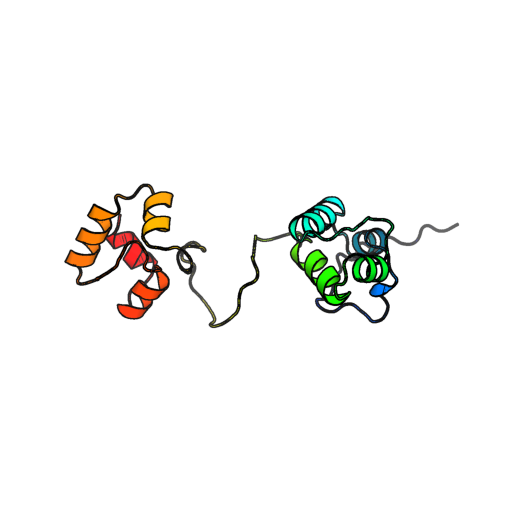TOM 556 O O . ALA A 1 73 ? 6.578 1.257 -4.443 1.00 78.69 73 ALA A O 1
ATOM 557 N N . VAL A 1 74 ? 7.209 1.045 -6.588 1.00 81.38 74 VAL A N 1
ATOM 558 C CA . VAL A 1 74 ? 6.362 -0.126 -6.862 1.00 81.38 74 VAL A CA 1
ATOM 559 C C . VAL A 1 74 ? 6.842 -1.321 -6.045 1.00 81.38 74 VAL A C 1
ATOM 561 O O . VAL A 1 74 ? 6.031 -1.875 -5.312 1.00 81.38 74 VAL A O 1
ATOM 564 N N . ILE A 1 75 ? 8.144 -1.638 -6.058 1.00 78.94 75 ILE A N 1
ATOM 565 C CA . ILE A 1 75 ? 8.721 -2.719 -5.234 1.00 78.94 75 ILE A CA 1
ATOM 566 C C . ILE A 1 75 ? 8.409 -2.499 -3.748 1.00 78.94 75 ILE A C 1
ATOM 568 O O . ILE A 1 75 ? 8.019 -3.435 -3.054 1.00 78.94 75 ILE A O 1
ATOM 572 N N . LEU A 1 76 ? 8.544 -1.264 -3.254 1.00 76.00 76 LEU A N 1
ATOM 573 C CA . LEU A 1 76 ? 8.259 -0.917 -1.860 1.00 76.00 76 LEU A CA 1
ATOM 574 C C . LEU A 1 76 ? 6.775 -1.121 -1.505 1.00 76.00 76 LEU A C 1
ATOM 576 O O . LEU A 1 76 ? 6.460 -1.590 -0.414 1.00 76.00 76 LEU A O 1
ATOM 580 N N . LYS A 1 77 ? 5.864 -0.773 -2.422 1.00 72.69 77 LYS A N 1
ATOM 581 C CA . LYS A 1 77 ? 4.411 -0.954 -2.254 1.00 72.69 77 LYS A CA 1
ATOM 582 C C . LYS A 1 77 ? 3.989 -2.415 -2.353 1.00 72.69 77 LYS A C 1
ATOM 584 O O . LYS A 1 77 ? 2.982 -2.791 -1.759 1.00 72.69 77 LYS A O 1
ATOM 589 N N . THR A 1 78 ? 4.714 -3.213 -3.129 1.00 68.75 78 THR A N 1
ATOM 590 C CA . THR A 1 78 ? 4.358 -4.606 -3.415 1.00 68.75 78 THR A CA 1
ATOM 591 C C . THR A 1 78 ? 5.054 -5.568 -2.475 1.00 68.75 78 THR A C 1
ATOM 593 O O . THR A 1 78 ? 4.547 -6.656 -2.260 1.00 68.75 78 THR A O 1
ATOM 596 N N . SER A 1 79 ? 6.171 -5.171 -1.867 1.00 60.56 79 SER A N 1
ATOM 597 C CA . SER A 1 79 ? 6.797 -5.919 -0.788 1.00 60.56 79 SER A CA 1
ATOM 598 C C . SER A 1 79 ? 5.859 -5.956 0.423 1.00 60.56 79 SER A C 1
ATOM 600 O O . SER A 1 79 ? 5.675 -4.928 1.086 1.00 60.56 79 SER A O 1
ATOM 602 N N . PRO A 1 80 ? 5.324 -7.127 0.799 1.00 51.94 80 PRO A N 1
ATOM 603 C CA . PRO A 1 80 ? 4.664 -7.258 2.075 1.00 51.94 80 PRO A CA 1
ATOM 604 C C . PRO A 1 80 ? 5.771 -7.200 3.128 1.00 51.94 80 PRO A C 1
ATOM 606 O O . PRO A 1 80 ? 6.584 -8.114 3.251 1.00 51.94 80 PRO A O 1
ATOM 609 N N . ALA A 1 81 ? 5.832 -6.123 3.910 1.00 42.47 81 ALA A N 1
ATOM 610 C CA . ALA A 1 81 ? 6.493 -6.231 5.203 1.00 42.47 81 ALA A CA 1
ATOM 611 C C . ALA A 1 81 ? 5.897 -7.467 5.912 1.00 42.47 81 ALA A C 1
ATOM 613 O O . ALA A 1 81 ? 4.671 -7.629 5.874 1.00 42.47 81 ALA A O 1
ATOM 614 N N . PRO A 1 82 ? 6.697 -8.354 6.536 1.00 38.22 82 PRO A N 1
ATOM 615 C CA . PRO A 1 82 ? 6.133 -9.421 7.347 1.00 38.22 82 PRO A CA 1
ATOM 616 C C . PRO A 1 82 ? 5.372 -8.762 8.503 1.00 38.22 82 PRO A C 1
ATOM 618 O O . PRO A 1 82 ? 5.956 -8.274 9.468 1.00 38.22 82 PRO A O 1
ATOM 621 N N . GLY A 1 83 ? 4.053 -8.672 8.334 1.00 41.91 83 GLY A N 1
ATOM 622 C CA . GLY A 1 83 ? 3.138 -7.970 9.219 1.00 41.91 83 GLY A CA 1
ATOM 623 C C . GLY A 1 83 ? 2.521 -6.710 8.601 1.00 41.91 83 GLY A C 1
ATOM 624 O O . GLY A 1 83 ? 3.142 -5.655 8.539 1.00 41.91 83 GLY A O 1
ATOM 625 N N . THR A 1 84 ? 1.220 -6.822 8.328 1.00 34.81 84 THR A N 1
ATOM 626 C CA . THR A 1 84 ? 0.198 -5.762 8.219 1.00 34.81 84 THR A CA 1
ATOM 627 C C . THR A 1 84 ? -0.098 -5.132 6.848 1.00 34.81 84 THR A C 1
ATOM 629 O O . THR A 1 84 ? 0.605 -4.265 6.355 1.00 34.81 84 THR A O 1
ATOM 632 N N . ALA A 1 85 ? -1.280 -5.525 6.355 1.00 41.34 85 ALA A N 1
ATOM 633 C CA . ALA A 1 85 ? -2.329 -4.688 5.775 1.00 41.34 85 ALA A CA 1
ATOM 634 C C . ALA A 1 85 ? -2.023 -3.900 4.490 1.00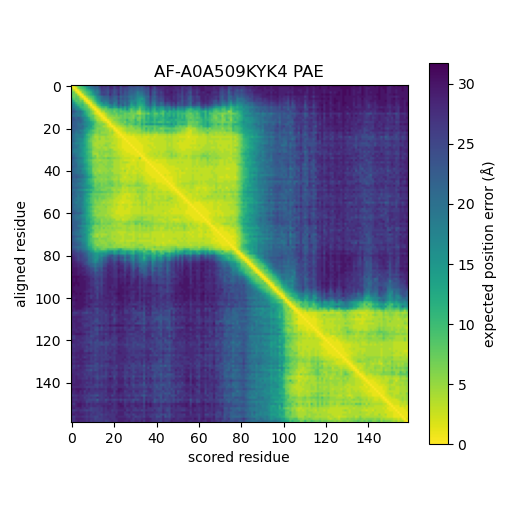 41.34 85 ALA A C 1
ATOM 636 O O . ALA A 1 85 ? -1.361 -2.872 4.488 1.00 41.34 85 ALA A O 1
ATOM 637 N N . THR A 1 86 ? -2.695 -4.337 3.426 1.00 42.69 86 THR A N 1
ATOM 638 C CA . THR A 1 86 ? -3.330 -3.513 2.388 1.00 42.69 86 THR A CA 1
ATOM 639 C C . THR A 1 86 ? -3.417 -2.016 2.727 1.00 42.69 86 THR A C 1
ATOM 641 O O . THR A 1 86 ? -4.304 -1.587 3.470 1.00 42.69 86 THR A O 1
ATOM 644 N N . VAL A 1 87 ? -2.551 -1.203 2.125 1.00 40.69 87 VAL A N 1
ATOM 645 C CA . VAL A 1 87 ? -2.749 0.246 2.014 1.00 40.69 87 VAL A CA 1
ATOM 646 C C . VAL A 1 87 ? -2.423 0.703 0.600 1.00 40.69 87 VAL A C 1
ATOM 648 O O . VAL A 1 87 ? -1.274 0.842 0.195 1.00 40.69 87 VAL A O 1
ATOM 651 N N . THR A 1 88 ? -3.492 0.952 -0.148 1.00 42.06 88 THR A N 1
ATOM 652 C CA . THR A 1 88 ? -3.520 1.769 -1.357 1.00 42.06 88 THR A CA 1
ATOM 653 C C . THR A 1 88 ? -2.983 3.179 -1.042 1.00 42.06 88 THR A C 1
ATOM 655 O O . THR A 1 88 ? -3.353 3.734 -0.000 1.00 42.06 88 THR A 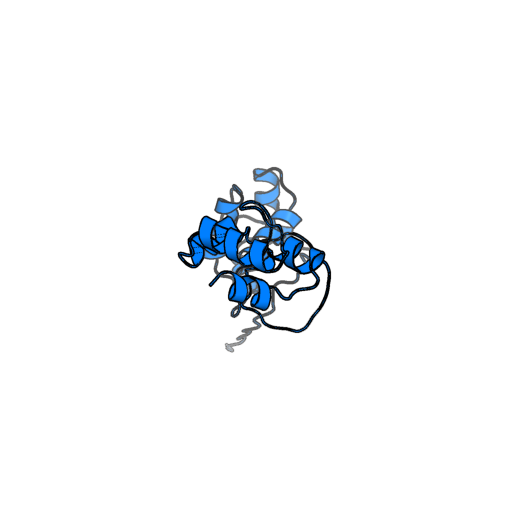O 1
ATOM 658 N N . PRO A 1 89 ? -2.152 3.800 -1.900 1.00 52.19 89 PRO A N 1
ATOM 659 C CA . PRO A 1 89 ? -1.675 5.167 -1.697 1.00 52.19 89 PRO A CA 1
ATOM 660 C C . PRO A 1 89 ? -2.762 6.180 -2.071 1.00 52.19 89 PRO A C 1
ATOM 662 O O . PRO A 1 89 ? -3.367 6.075 -3.134 1.00 52.19 89 PRO A O 1
ATOM 665 N N . GLY A 1 90 ? -2.986 7.164 -1.204 1.00 41.28 90 GLY A N 1
ATOM 666 C CA . GLY A 1 90 ? -3.911 8.270 -1.442 1.00 41.28 90 GLY A CA 1
ATOM 667 C C . GLY A 1 90 ? -4.070 9.136 -0.198 1.00 41.28 90 GLY A C 1
ATOM 668 O O . GLY A 1 90 ? -5.090 9.057 0.477 1.00 41.28 90 GLY A O 1
ATOM 669 N N . GLU A 1 91 ? -2.992 9.861 0.100 1.00 40.38 91 GLU A N 1
ATOM 670 C CA . GLU A 1 91 ? -2.863 11.130 0.834 1.00 40.38 91 GLU A CA 1
ATOM 671 C C . GLU A 1 91 ? -3.444 11.365 2.248 1.00 40.38 91 GLU A C 1
ATOM 673 O O . GLU A 1 91 ? -4.557 11.017 2.628 1.00 40.38 91 GLU A O 1
ATOM 678 N N . ASN A 1 92 ? -2.579 12.022 3.026 1.00 59.47 92 ASN A N 1
ATOM 679 C CA . ASN A 1 92 ? -2.625 12.360 4.442 1.00 59.47 92 ASN A CA 1
ATOM 680 C C . ASN A 1 92 ? -3.560 13.538 4.768 1.00 59.47 92 ASN A C 1
ATOM 682 O O . ASN A 1 92 ? -3.443 14.591 4.147 1.00 59.47 92 ASN A O 1
ATOM 686 N N . LYS A 1 93 ? -4.294 13.452 5.886 1.00 46.72 93 LYS A N 1
ATOM 687 C CA . LYS A 1 93 ? -4.069 14.300 7.079 1.00 46.72 93 LYS A CA 1
ATOM 688 C C . LYS A 1 93 ? -4.964 13.868 8.253 1.00 46.72 93 LYS A C 1
ATOM 690 O O . LYS A 1 93 ? -6.092 13.443 8.050 1.00 46.72 93 LYS A O 1
ATOM 695 N N . ALA A 1 94 ? -4.427 14.077 9.460 1.00 39.38 94 ALA A N 1
ATOM 696 C CA . ALA A 1 94 ? -5.043 13.985 10.794 1.00 39.38 94 ALA A CA 1
ATOM 697 C C . ALA A 1 94 ? -5.120 12.591 11.473 1.00 39.38 94 ALA A C 1
ATOM 699 O O . ALA A 1 94 ? -6.083 11.844 11.352 1.00 39.38 94 ALA A O 1
ATOM 700 N N . GLN A 1 95 ? -4.033 12.265 12.188 1.00 49.12 95 GLN A N 1
ATOM 701 C CA . GLN A 1 95 ? -3.923 11.958 13.637 1.00 49.12 95 GLN A CA 1
ATOM 702 C C . GLN A 1 95 ? -5.237 11.788 14.459 1.00 49.12 95 GLN A C 1
ATOM 704 O O . GLN A 1 95 ? -6.224 12.450 14.170 1.00 49.12 95 GLN A O 1
ATOM 709 N N . PRO A 1 96 ? -5.203 11.169 15.657 1.00 58.94 96 PRO A N 1
ATOM 710 C CA . PRO A 1 96 ? -4.994 9.763 16.003 1.00 58.94 96 PRO A CA 1
ATOM 711 C C . PRO A 1 96 ? -6.189 9.232 16.861 1.00 58.94 96 PRO A C 1
ATOM 713 O O . PRO A 1 96 ? -7.117 9.960 17.188 1.00 58.94 96 PRO A O 1
ATOM 716 N N . ASN A 1 97 ? -6.151 7.971 17.299 1.00 51.25 97 ASN A N 1
ATOM 717 C CA . ASN A 1 97 ? -6.906 7.467 18.468 1.00 51.25 97 ASN A CA 1
ATOM 718 C C . ASN A 1 97 ? -8.453 7.423 18.396 1.00 51.25 97 ASN A C 1
ATOM 720 O O . ASN A 1 97 ? -9.130 8.153 19.109 1.00 51.25 97 ASN A O 1
ATOM 724 N N . ASN A 1 98 ? -9.033 6.476 17.652 1.00 39.50 98 ASN A N 1
ATOM 725 C CA . ASN A 1 98 ? -10.015 5.535 18.225 1.00 39.50 98 ASN A CA 1
ATOM 726 C C . ASN A 1 98 ? -10.521 4.563 17.160 1.00 39.50 98 ASN A C 1
ATOM 728 O O . ASN A 1 98 ? -11.196 4.933 16.202 1.00 39.50 98 ASN A O 1
ATOM 732 N N . ARG A 1 99 ? -10.186 3.286 17.365 1.00 43.78 99 ARG A N 1
ATOM 733 C CA . ARG A 1 99 ? -10.628 2.132 16.578 1.00 43.78 99 ARG A CA 1
ATOM 734 C C . ARG A 1 99 ? -12.162 2.037 16.551 1.00 43.78 99 ARG A C 1
ATOM 736 O O . ARG A 1 99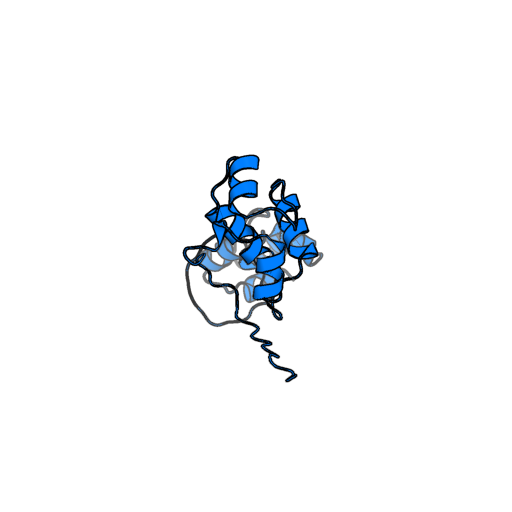 ? -12.778 1.395 17.400 1.00 43.78 99 ARG A O 1
ATOM 743 N N . ALA A 1 100 ? -12.772 2.619 15.527 1.00 43.47 100 ALA A N 1
ATOM 744 C CA . ALA A 1 100 ? -13.897 1.996 14.836 1.00 43.47 100 ALA A CA 1
ATOM 745 C C . ALA A 1 100 ? -13.325 1.092 13.723 1.00 43.47 100 ALA A C 1
ATOM 747 O O . ALA A 1 100 ? -12.238 1.403 13.227 1.00 43.47 100 ALA A O 1
ATOM 748 N N . PRO A 1 101 ? -13.988 -0.025 13.361 1.00 44.06 101 PRO A N 1
ATOM 749 C CA . PRO A 1 101 ? -13.492 -0.963 12.356 1.00 44.06 101 PRO A CA 1
ATOM 750 C C . PRO A 1 101 ? -13.086 -0.215 11.082 1.00 44.06 101 PRO A C 1
ATOM 752 O O . PRO A 1 101 ? -13.870 0.501 10.454 1.00 44.06 101 PRO A O 1
ATOM 755 N N . SER A 1 102 ? -11.792 -0.310 10.798 1.00 50.97 102 SER A N 1
ATOM 756 C CA . SER A 1 102 ? -11.067 0.466 9.806 1.00 50.97 102 SER A CA 1
ATOM 757 C C . SER A 1 102 ? -11.639 0.195 8.414 1.00 50.97 102 SER A C 1
ATOM 759 O O . SER A 1 102 ? -11.525 -0.917 7.914 1.00 50.97 102 SER A O 1
ATOM 761 N N . GLY A 1 103 ? -12.258 1.200 7.787 1.00 54.31 103 GLY A N 1
ATOM 762 C CA . GLY A 1 103 ? -12.773 1.093 6.411 1.00 54.31 103 GLY A CA 1
ATOM 763 C C . GLY A 1 103 ? -13.981 1.981 6.116 1.00 54.31 103 GLY A C 1
ATOM 764 O O . GLY A 1 103 ? -14.067 2.562 5.036 1.00 54.31 103 GLY A O 1
ATOM 765 N N . LEU A 1 104 ? -14.845 2.204 7.113 1.00 57.94 104 LEU A N 1
ATOM 766 C CA . LEU A 1 104 ? -16.098 2.959 6.950 1.00 57.94 104 LEU A CA 1
ATOM 767 C C . LEU A 1 104 ? -15.886 4.397 6.463 1.00 57.94 104 LEU A C 1
ATOM 769 O O . LEU A 1 104 ? -16.709 4.939 5.740 1.00 57.94 104 LEU A O 1
ATOM 773 N N . GLY A 1 105 ? -14.762 5.025 6.820 1.00 53.66 105 GLY A N 1
ATOM 774 C CA . GLY A 1 105 ? -14.512 6.424 6.480 1.00 53.66 105 GLY A CA 1
ATOM 775 C C . GLY A 1 105 ? -14.340 6.709 4.983 1.00 53.66 105 GLY A C 1
ATOM 776 O O . GLY A 1 105 ? -14.497 7.861 4.577 1.00 53.66 105 GLY A O 1
ATOM 777 N N . ARG A 1 106 ? -14.030 5.689 4.172 1.00 59.03 106 ARG A N 1
ATOM 778 C CA . ARG A 1 106 ? -13.898 5.807 2.709 1.00 59.03 106 ARG A CA 1
ATOM 779 C C . ARG A 1 106 ? -15.163 5.390 1.960 1.00 59.03 106 ARG A C 1
ATOM 781 O O . ARG A 1 106 ? -15.319 5.796 0.808 1.00 59.03 106 ARG A O 1
ATOM 788 N N . MET A 1 107 ? -16.031 4.620 2.612 1.00 70.31 107 MET A N 1
ATOM 789 C CA . MET A 1 107 ? -17.222 4.024 2.017 1.00 70.31 107 MET A CA 1
ATOM 790 C C . MET A 1 107 ? -18.363 5.038 1.930 1.00 70.31 107 MET A C 1
ATOM 792 O O . MET A 1 107 ? -18.527 5.906 2.798 1.00 70.31 107 MET A O 1
ATOM 796 N N . THR A 1 108 ? -19.125 4.933 0.846 1.00 83.12 108 THR A N 1
ATOM 797 C CA . THR A 1 108 ? -20.404 5.627 0.709 1.00 83.12 108 THR A CA 1
ATOM 798 C C . THR A 1 108 ? -21.471 4.928 1.541 1.00 83.12 108 THR A C 1
ATOM 800 O O . THR A 1 108 ? -21.313 3.775 1.948 1.00 83.12 108 THR A O 1
ATOM 803 N N . LEU A 1 109 ? -22.560 5.634 1.814 1.00 77.31 109 LEU A N 1
ATOM 804 C CA . LEU A 1 109 ? -23.712 5.080 2.510 1.00 77.31 109 LEU A CA 1
ATOM 805 C C . LEU A 1 109 ? -24.263 3.842 1.772 1.00 77.31 109 LEU A C 1
ATOM 807 O O . LEU A 1 109 ? -24.574 2.838 2.407 1.00 77.31 109 LEU A O 1
ATOM 811 N N . ASP A 1 110 ? -24.270 3.868 0.436 1.00 80.56 110 ASP A N 1
ATOM 812 C CA . ASP A 1 110 ? -24.593 2.725 -0.427 1.00 80.56 110 ASP A CA 1
ATOM 813 C C . ASP A 1 110 ? -23.612 1.548 -0.257 1.00 80.56 110 ASP A C 1
ATOM 815 O O . ASP A 1 110 ? -24.058 0.419 -0.043 1.00 80.56 110 ASP A O 1
ATOM 819 N N . ASP A 1 111 ? -22.295 1.791 -0.257 1.00 80.56 111 ASP A N 1
ATOM 820 C CA . ASP A 1 111 ? -21.283 0.744 -0.025 1.00 80.56 111 ASP A CA 1
ATOM 821 C C . ASP A 1 111 ? -21.460 0.063 1.339 1.00 80.56 111 ASP A C 1
ATOM 823 O O . ASP A 1 111 ? -21.354 -1.161 1.452 1.00 80.56 111 ASP A O 1
ATOM 827 N N . VAL A 1 112 ? -21.743 0.844 2.386 1.00 79.38 112 VAL A N 1
ATOM 828 C CA . VAL A 1 112 ? -22.008 0.321 3.734 1.00 79.38 112 VAL A CA 1
ATOM 829 C C . VAL A 1 112 ? -23.282 -0.516 3.720 1.00 79.38 112 VAL A C 1
ATOM 831 O O . VAL A 1 112 ? -23.264 -1.665 4.159 1.00 79.38 112 VAL A O 1
ATOM 834 N N . CYS A 1 113 ? -24.373 0.003 3.160 1.00 81.44 113 CYS A N 1
ATOM 835 C CA . CYS A 1 113 ? -25.628 -0.734 3.065 1.00 81.44 113 CYS A CA 1
ATOM 836 C C . CYS A 1 113 ? -25.464 -2.068 2.322 1.00 81.44 113 CYS A C 1
ATOM 838 O O . CYS A 1 113 ? -25.952 -3.092 2.797 1.00 81.44 113 CYS A O 1
ATOM 840 N N . ARG A 1 114 ? -24.705 -2.100 1.222 1.00 81.88 114 ARG A N 1
ATOM 841 C CA . ARG A 1 114 ? -24.396 -3.338 0.486 1.00 81.88 114 ARG A CA 1
ATOM 842 C C . ARG A 1 114 ? -23.546 -4.308 1.298 1.00 81.88 114 ARG A C 1
ATOM 844 O O . ARG A 1 114 ? -23.846 -5.498 1.328 1.00 81.88 114 ARG A O 1
ATOM 851 N N . THR A 1 115 ? -22.520 -3.799 1.975 1.00 78.62 115 THR A N 1
ATOM 852 C CA . THR A 1 115 ? -21.582 -4.604 2.774 1.00 78.62 115 THR A CA 1
ATOM 853 C C . THR A 1 115 ? -22.273 -5.284 3.951 1.00 78.62 115 THR A C 1
ATOM 855 O O . THR A 1 115 ? -22.006 -6.446 4.242 1.00 78.62 115 THR A O 1
ATOM 858 N N . TYR A 1 116 ? -23.178 -4.568 4.617 1.00 79.06 116 TYR A N 1
ATOM 859 C CA . TYR A 1 116 ? -23.869 -5.046 5.814 1.00 79.06 116 TYR A CA 1
ATOM 860 C C . TYR A 1 116 ? -25.279 -5.578 5.531 1.00 79.06 116 TYR A C 1
ATOM 862 O O . TYR A 1 116 ? -26.005 -5.897 6.469 1.00 79.06 116 TYR A O 1
ATOM 870 N N . ASN A 1 117 ? -25.665 -5.689 4.253 1.00 81.06 117 ASN A N 1
ATOM 871 C CA . ASN A 1 117 ? -27.000 -6.112 3.821 1.00 81.06 117 ASN A CA 1
ATOM 872 C C . ASN A 1 117 ? -28.135 -5.285 4.468 1.00 81.06 117 ASN A C 1
ATOM 874 O O . ASN A 1 117 ? -29.196 -5.797 4.813 1.00 81.06 117 ASN A O 1
ATOM 878 N N . ILE A 1 118 ? -27.900 -3.986 4.656 1.00 81.25 118 ILE A N 1
ATOM 879 C CA . ILE A 1 118 ? -28.868 -3.046 5.223 1.00 81.25 118 ILE A CA 1
ATOM 880 C C . ILE A 1 118 ? -29.690 -2.451 4.079 1.00 81.25 118 ILE A C 1
ATOM 882 O O . ILE A 1 118 ? -29.146 -2.029 3.057 1.00 81.25 118 ILE A O 1
ATOM 886 N N . ASN A 1 119 ? -31.009 -2.369 4.258 1.00 84.94 119 ASN A N 1
ATOM 887 C CA . ASN A 1 119 ? -31.878 -1.688 3.304 1.00 84.94 119 ASN A CA 1
ATOM 888 C C . ASN A 1 119 ? -31.584 -0.185 3.313 1.00 84.94 119 ASN A C 1
ATOM 890 O O . ASN A 1 119 ? -31.901 0.509 4.277 1.00 84.94 119 ASN A O 1
ATOM 894 N N . LEU A 1 120 ? -31.015 0.314 2.215 1.00 81.75 120 LEU A N 1
ATOM 895 C CA . LEU A 1 120 ? -30.661 1.722 2.028 1.00 81.75 120 LEU A CA 1
ATOM 896 C C . LEU A 1 120 ? -31.835 2.664 2.326 1.00 81.75 120 LEU A C 1
ATOM 898 O O . LEU A 1 120 ? -31.662 3.648 3.035 1.00 81.75 120 LEU A O 1
ATOM 902 N N . ASN A 1 121 ? -33.035 2.334 1.842 1.00 84.75 121 ASN A N 1
ATOM 903 C CA . ASN A 1 121 ? -34.219 3.158 2.077 1.00 84.75 121 ASN A CA 1
ATOM 904 C C . ASN A 1 121 ? -34.558 3.252 3.576 1.00 84.75 121 ASN A C 1
ATOM 906 O O . ASN A 1 121 ? -34.703 4.346 4.109 1.00 84.75 121 ASN A O 1
ATOM 910 N N . ALA A 1 122 ? -34.553 2.114 4.280 1.00 84.31 122 ALA A N 1
ATOM 911 C CA . ALA A 1 122 ? -34.803 2.071 5.720 1.00 84.31 122 ALA A CA 1
ATOM 912 C C . ALA A 1 122 ? -33.711 2.801 6.524 1.00 84.31 122 ALA A C 1
ATOM 914 O O . ALA A 1 122 ? -34.006 3.453 7.523 1.00 84.31 122 ALA A O 1
ATOM 915 N N . ALA A 1 123 ? -32.451 2.720 6.086 1.00 81.81 123 ALA A N 1
ATOM 916 C CA . ALA A 1 123 ? -31.348 3.442 6.709 1.00 81.81 123 ALA A CA 1
ATOM 917 C C . ALA A 1 123 ? -31.501 4.964 6.555 1.00 81.81 123 ALA A C 1
ATOM 919 O O . ALA A 1 123 ? -31.319 5.698 7.525 1.00 81.81 123 ALA A O 1
ATOM 920 N N . LEU A 1 124 ? -31.880 5.438 5.364 1.00 84.81 124 LEU A N 1
ATOM 921 C CA . LEU A 1 124 ? -32.140 6.856 5.101 1.00 84.81 124 LEU A CA 1
ATOM 922 C C . LEU A 1 124 ? -33.323 7.386 5.915 1.00 84.81 124 LEU A C 1
ATOM 924 O O . LEU A 1 124 ? -33.234 8.483 6.459 1.00 84.81 124 LEU A O 1
ATOM 928 N N . GLU A 1 125 ? -34.391 6.603 6.065 1.00 84.31 125 GLU A N 1
ATOM 929 C CA . GLU A 1 125 ? -35.534 6.969 6.910 1.00 84.31 125 GLU A CA 1
ATOM 930 C C . GLU A 1 125 ? -35.141 7.106 8.389 1.00 84.31 125 GLU A C 1
ATOM 932 O O . GLU A 1 125 ? -35.531 8.071 9.049 1.00 84.31 125 GLU A O 1
ATOM 937 N N . ARG A 1 126 ? -34.313 6.193 8.917 1.00 83.56 126 ARG A N 1
ATOM 938 C CA . ARG A 1 126 ? -33.823 6.264 10.307 1.00 83.56 126 ARG A CA 1
ATOM 939 C C . ARG A 1 126 ? -32.906 7.457 10.546 1.00 83.56 126 ARG A C 1
ATOM 941 O O . ARG A 1 126 ? -32.998 8.112 11.585 1.00 83.56 126 ARG A O 1
ATOM 948 N N . LEU A 1 127 ? -32.051 7.761 9.573 1.00 83.69 127 LEU A N 1
ATOM 949 C CA . LEU A 1 127 ? -31.192 8.942 9.597 1.00 83.69 127 LEU A CA 1
ATOM 950 C C . LEU A 1 127 ? -32.028 10.225 9.550 1.00 83.69 127 LEU A C 1
ATOM 952 O O . LEU A 1 127 ? -31.847 11.103 10.397 1.00 83.69 127 LEU A O 1
ATOM 956 N N . ALA A 1 128 ? -33.008 10.299 8.647 1.00 86.38 128 ALA A N 1
ATOM 957 C CA . ALA A 1 128 ? -33.921 11.433 8.540 1.00 86.38 128 ALA A CA 1
ATOM 958 C C . ALA A 1 128 ? -34.731 11.642 9.831 1.00 86.38 128 ALA A C 1
ATOM 960 O O . ALA A 1 128 ? -34.889 12.779 10.273 1.00 86.38 128 ALA A O 1
ATOM 961 N N . GLY A 1 129 ? -35.154 10.561 10.498 1.00 82.56 129 GLY A N 1
ATOM 962 C CA . GLY A 1 129 ? -35.829 10.611 11.801 1.00 82.56 129 GLY A CA 1
ATOM 963 C C . GLY A 1 129 ? -34.976 11.197 12.935 1.00 82.56 129 GLY A C 1
ATOM 964 O O . GLY A 1 129 ? -35.516 11.722 13.905 1.00 82.56 129 GLY A O 1
ATOM 965 N N . LYS A 1 130 ? -33.645 11.167 12.800 1.00 80.69 130 LYS A N 1
ATOM 966 C CA . LYS A 1 130 ? -32.679 11.811 13.708 1.00 80.69 130 LYS A CA 1
ATOM 967 C C . LYS A 1 130 ? -32.268 13.221 13.255 1.00 80.69 130 LYS A C 1
ATOM 969 O O . LYS A 1 130 ? -31.419 13.833 13.896 1.00 80.69 130 LYS A O 1
ATOM 974 N N . GLY A 1 131 ? -32.848 13.738 12.168 1.00 81.75 131 GLY A N 1
ATOM 975 C CA . GLY A 1 131 ? -32.484 15.029 11.573 1.00 81.75 131 GLY A CA 1
ATOM 976 C C . GLY A 1 131 ? -31.222 14.984 10.704 1.00 81.75 131 GLY A C 1
ATOM 977 O O . GLY A 1 131 ? -30.683 16.031 10.345 1.00 81.75 131 GLY A O 1
ATOM 978 N N . ILE A 1 132 ? -30.741 13.787 10.359 1.00 82.69 132 ILE A N 1
ATOM 979 C CA . ILE A 1 132 ? -29.552 13.583 9.533 1.00 82.69 132 ILE A CA 1
ATOM 980 C C . ILE A 1 132 ? -30.003 13.391 8.088 1.00 82.69 132 ILE A C 1
ATOM 982 O O . ILE A 1 132 ? -30.627 12.392 7.737 1.00 82.69 132 ILE A O 1
ATOM 986 N N . THR A 1 133 ? -29.670 14.347 7.226 1.00 81.31 133 THR A N 1
ATOM 987 C CA . THR A 1 133 ? -29.905 14.233 5.786 1.00 81.31 133 THR A CA 1
ATOM 988 C C . THR A 1 133 ? -28.663 13.645 5.136 1.00 81.31 133 THR A C 1
ATOM 990 O O . THR A 1 133 ? -27.623 14.302 5.059 1.00 81.31 133 THR A O 1
ATOM 993 N N . ALA A 1 134 ? -28.784 12.409 4.667 1.00 77.62 134 ALA A N 1
ATOM 994 C CA . ALA A 1 134 ? -27.741 11.709 3.936 1.00 77.62 134 ALA A CA 1
ATOM 995 C C . ALA A 1 134 ? -28.306 11.149 2.627 1.00 77.62 134 ALA A C 1
ATOM 997 O O . ALA A 1 134 ? -29.499 10.867 2.534 1.00 77.62 134 ALA A O 1
ATOM 998 N N . LEU A 1 135 ? -27.459 10.995 1.615 1.00 81.06 135 LEU A N 1
ATOM 999 C CA . LEU A 1 135 ? -27.795 10.340 0.355 1.00 81.06 135 LEU A CA 1
ATOM 1000 C C . LEU A 1 135 ? -26.959 9.071 0.188 1.00 81.06 135 LEU A C 1
ATOM 1002 O O . LEU A 1 135 ? -25.917 8.892 0.814 1.00 81.06 135 LEU A O 1
ATOM 1006 N N . SER A 1 136 ? -27.389 8.194 -0.714 1.00 77.31 136 SER A N 1
ATOM 1007 C CA . SER A 1 136 ? -26.699 6.937 -1.042 1.00 77.31 136 SER A CA 1
ATOM 1008 C C . SER A 1 136 ? -25.233 7.157 -1.435 1.00 77.31 136 SER A C 1
ATOM 1010 O O . SER A 1 136 ? -24.369 6.355 -1.095 1.00 77.31 136 SER A O 1
ATOM 1012 N N . GLY A 1 137 ? -24.953 8.260 -2.136 1.00 77.25 137 GLY A N 1
ATOM 1013 C CA . GLY A 1 137 ? -23.608 8.628 -2.582 1.00 77.25 137 GLY A CA 1
ATOM 1014 C C . GLY A 1 137 ? -22.768 9.382 -1.547 1.00 77.25 137 GLY A C 1
ATOM 1015 O O . GLY A 1 137 ? -21.578 9.588 -1.785 1.00 77.25 137 GLY A O 1
ATOM 1016 N N . ASP A 1 138 ? -23.344 9.795 -0.414 1.00 81.25 138 ASP A N 1
ATOM 1017 C CA . ASP A 1 138 ? -22.595 10.512 0.616 1.00 81.25 138 ASP A CA 1
ATOM 1018 C C . ASP A 1 138 ? -21.631 9.574 1.343 1.00 81.25 138 ASP A C 1
ATOM 1020 O O . ASP A 1 138 ? -21.947 8.426 1.668 1.00 81.25 138 ASP A O 1
ATOM 1024 N N . LYS A 1 139 ? -20.428 10.075 1.636 1.00 82.44 139 LYS A N 1
ATOM 1025 C CA . LYS A 1 139 ? -19.450 9.334 2.436 1.00 82.44 139 LYS A CA 1
ATOM 1026 C C . LYS A 1 139 ? -19.849 9.363 3.904 1.00 82.44 139 LYS A C 1
ATOM 1028 O O . LYS A 1 139 ? -20.120 10.432 4.449 1.00 82.44 139 LYS A O 1
ATOM 1033 N N . MET A 1 140 ? -19.717 8.224 4.587 1.00 77.56 140 MET A N 1
ATOM 1034 C CA . MET A 1 140 ? -19.929 8.140 6.042 1.00 77.56 140 MET A CA 1
ATOM 1035 C C . MET A 1 140 ? -19.103 9.183 6.805 1.00 77.56 140 MET A C 1
ATOM 1037 O O . MET A 1 140 ? -19.590 9.750 7.774 1.00 77.56 140 MET A O 1
ATOM 1041 N N . SER A 1 141 ? -17.874 9.471 6.346 1.00 76.06 141 SER A N 1
ATOM 1042 C CA . SER A 1 141 ? -17.037 10.525 6.940 1.00 76.06 141 SER A CA 1
ATOM 1043 C C . SER A 1 141 ? -17.613 11.931 6.775 1.00 76.06 141 SER A C 1
ATOM 1045 O O . SER A 1 141 ? -17.496 12.725 7.698 1.00 76.06 141 SER A O 1
ATOM 1047 N N . GLN A 1 142 ? -18.210 12.252 5.625 1.00 80.00 142 GLN A N 1
ATOM 1048 C CA . GLN A 1 142 ? -18.768 13.587 5.381 1.00 80.00 142 GLN A CA 1
ATOM 1049 C C . GLN A 1 142 ? -20.024 13.815 6.219 1.00 80.00 142 GLN A C 1
ATOM 1051 O O . GLN A 1 142 ? -20.198 14.889 6.781 1.00 80.00 142 GLN A O 1
ATOM 1056 N N . ILE A 1 143 ? -20.868 12.791 6.350 1.00 80.62 143 ILE A N 1
ATOM 1057 C CA . ILE A 1 143 ? -22.076 12.860 7.176 1.00 80.62 143 ILE A CA 1
ATOM 1058 C C . ILE A 1 143 ? -21.691 12.960 8.657 1.00 80.62 143 ILE A C 1
ATOM 1060 O O . ILE A 1 143 ? -22.225 13.803 9.370 1.00 80.62 143 ILE A O 1
ATOM 1064 N N . SER A 1 144 ? -20.729 12.150 9.118 1.00 79.38 144 SER A N 1
ATOM 1065 C CA . SER A 1 144 ? -20.256 12.206 10.507 1.00 79.38 144 SER A CA 1
ATOM 1066 C C . SER A 1 144 ? -19.687 13.574 10.880 1.00 79.38 144 SER A C 1
ATOM 1068 O O . SER A 1 144 ? -19.953 14.065 11.968 1.00 79.38 144 SER A O 1
ATOM 1070 N N . ASP A 1 145 ? -18.945 14.196 9.962 1.00 81.31 145 ASP A N 1
ATOM 1071 C CA . ASP A 1 145 ? -18.329 15.510 10.168 1.00 81.31 145 ASP A CA 1
ATOM 1072 C C . ASP A 1 145 ? -19.379 16.631 10.147 1.00 81.31 145 ASP A C 1
ATOM 1074 O O . ASP A 1 145 ? -19.408 17.489 11.022 1.00 81.31 145 ASP A O 1
ATOM 1078 N N . LYS A 1 146 ? -20.329 16.563 9.206 1.00 81.88 146 LYS A N 1
ATOM 1079 C CA . LYS A 1 146 ? -21.408 17.549 9.063 1.00 81.88 146 LYS A CA 1
ATOM 1080 C C . LYS A 1 146 ? -22.344 17.612 10.271 1.00 81.88 146 LYS A C 1
ATOM 1082 O O . LYS A 1 146 ? -22.866 18.682 10.573 1.00 81.88 146 LYS A O 1
ATOM 1087 N N . TYR A 1 147 ? -22.596 16.474 10.911 1.00 82.69 147 TYR A N 1
ATOM 1088 C CA . TYR A 1 147 ? -23.546 16.357 12.020 1.00 82.69 147 TYR A CA 1
ATOM 1089 C C . TYR A 1 147 ? -22.862 16.152 13.380 1.00 82.69 147 TYR A C 1
ATOM 1091 O O . TYR A 1 147 ? -23.560 15.915 14.361 1.00 82.69 147 TYR A O 1
ATOM 1099 N N . ASP A 1 148 ? -21.528 16.241 13.440 1.00 82.12 148 ASP A N 1
ATOM 1100 C CA . ASP A 1 148 ? -20.706 16.014 14.642 1.00 82.12 148 ASP A CA 1
ATOM 1101 C C . ASP A 1 148 ? -21.038 14.693 15.372 1.00 82.12 148 ASP A C 1
ATOM 1103 O O . ASP A 1 148 ? -21.024 14.580 16.595 1.00 82.12 148 ASP A O 1
ATOM 1107 N N . ILE A 1 149 ? -21.373 13.653 14.606 1.00 80.69 149 ILE A N 1
ATOM 1108 C CA . ILE A 1 149 ? -21.681 12.316 15.129 1.00 80.69 149 ILE A CA 1
ATOM 1109 C C . ILE A 1 149 ? -20.565 11.349 14.783 1.00 80.69 149 ILE A C 1
ATOM 1111 O O . ILE A 1 149 ? -19.909 11.454 13.753 1.00 80.69 149 ILE A O 1
ATOM 1115 N N . THR A 1 150 ? -20.350 10.333 15.614 1.00 77.94 150 THR A N 1
ATOM 1116 C CA . THR A 1 150 ? -19.325 9.332 15.299 1.00 77.94 150 THR A CA 1
ATOM 1117 C C . THR A 1 150 ? -19.790 8.393 14.183 1.00 77.94 150 THR A C 1
ATOM 1119 O O . THR A 1 150 ? -20.966 8.065 14.071 1.00 77.94 150 THR A O 1
ATOM 1122 N N . ARG A 1 151 ? -18.855 7.875 13.374 1.00 73.88 151 ARG A N 1
ATOM 1123 C CA . ARG A 1 151 ? -19.162 6.878 12.322 1.00 73.88 151 ARG A CA 1
ATOM 1124 C C . ARG A 1 151 ? -19.819 5.608 12.872 1.00 73.88 151 ARG A C 1
ATOM 1126 O O . ARG A 1 151 ? -20.573 4.955 12.161 1.00 73.88 151 ARG A O 1
ATOM 1133 N N . ARG A 1 152 ? -19.507 5.256 14.125 1.00 74.62 152 ARG A N 1
ATOM 1134 C CA . ARG A 1 152 ? -20.172 4.165 14.844 1.00 74.62 152 ARG A CA 1
ATOM 1135 C C . ARG A 1 152 ? -21.623 4.530 15.126 1.00 74.62 152 ARG A C 1
ATOM 1137 O O . ARG A 1 152 ? -22.490 3.742 14.797 1.00 74.62 152 ARG A O 1
ATOM 1144 N N . GLU A 1 153 ? -21.869 5.715 15.677 1.00 78.31 153 GLU A N 1
ATOM 1145 C CA . GLU A 1 153 ? -23.227 6.191 15.955 1.00 78.31 153 GLU A CA 1
ATOM 1146 C C . GLU A 1 153 ? -24.067 6.281 14.676 1.00 78.31 153 GLU A C 1
ATOM 1148 O O . GLU A 1 153 ? -25.202 5.821 14.641 1.00 78.31 153 GLU A O 1
ATOM 1153 N N . LEU A 1 154 ? -23.475 6.778 13.587 1.00 79.44 154 LEU A N 1
ATOM 1154 C CA . LEU A 1 154 ? -24.102 6.810 12.268 1.00 79.44 154 LEU A CA 1
ATOM 1155 C C . LEU A 1 154 ? -24.515 5.401 11.804 1.00 79.44 154 LEU A C 1
ATOM 1157 O O . LEU A 1 154 ? -25.631 5.216 11.337 1.00 79.44 154 LEU A O 1
ATOM 1161 N N . TYR A 1 155 ? -23.646 4.402 11.982 1.00 77.50 155 TYR A N 1
ATOM 1162 C CA . TYR A 1 155 ? -23.952 3.005 11.666 1.00 77.50 155 TYR A CA 1
ATOM 1163 C C . TYR A 1 155 ? -25.031 2.403 12.586 1.00 77.50 155 TYR A C 1
ATOM 1165 O O . TYR A 1 155 ? -25.921 1.705 12.106 1.00 77.50 155 TYR A O 1
ATOM 1173 N N . GLU A 1 156 ? -24.991 2.698 13.887 1.00 80.25 156 GLU A N 1
ATOM 1174 C CA . GLU A 1 156 ? -25.986 2.229 14.863 1.00 80.25 1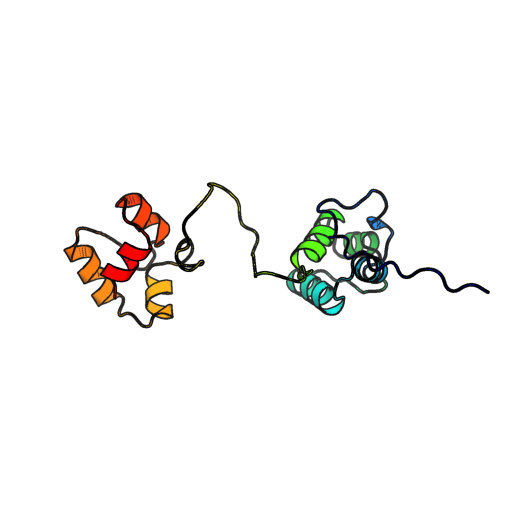56 GLU A CA 1
ATOM 1175 C C . GLU A 1 156 ? -27.386 2.790 14.582 1.00 80.25 156 GLU A C 1
ATOM 1177 O O . GLU A 1 156 ? -28.375 2.114 14.836 1.00 80.25 156 GLU A O 1
ATOM 1182 N N . ILE A 1 157 ? -27.491 3.995 14.013 1.00 79.56 157 ILE A N 1
ATOM 1183 C CA . ILE A 1 157 ? -28.776 4.565 13.580 1.00 79.56 157 ILE A CA 1
ATOM 1184 C C . ILE A 1 157 ? -29.335 3.817 12.357 1.00 79.56 157 ILE A C 1
ATOM 1186 O O . ILE A 1 157 ? -30.550 3.729 12.190 1.00 79.56 157 ILE A O 1
ATOM 1190 N N . MET A 1 158 ? -28.468 3.287 11.492 1.00 76.81 158 MET A N 1
ATOM 1191 C CA . MET A 1 158 ? -28.858 2.634 10.237 1.00 76.81 158 MET A CA 1
ATOM 1192 C C . MET A 1 158 ? -29.255 1.162 10.410 1.00 76.81 158 MET A C 1
ATOM 1194 O O . MET A 1 158 ? -30.094 0.676 9.650 1.00 76.81 158 MET A O 1
ATOM 1198 N N . LYS A 1 159 ? -28.642 0.460 11.369 1.00 71.31 159 LYS A N 1
ATOM 1199 C CA . LYS A 1 159 ? -28.952 -0.931 11.739 1.00 71.31 159 LYS A CA 1
ATOM 1200 C C . LYS A 1 159 ? -30.273 -1.010 12.487 1.00 71.31 159 LYS A C 1
ATOM 1202 O O . LYS A 1 159 ? -31.115 -1.885 12.171 1.00 71.31 159 LYS A O 1
#